Protein AF-A0A8T0XVB8-F1 (afdb_monomer_lite)

Foldseek 3Di:
DPPPDDPDDDDDDDPDDDPDPLLVVLQVLLVVVVVLVVVQVVQCVVQVVVVHHGDDRDDDDDDPSNVVVLQDVPPPPNCPPRPPSSNCSVVVVVVD

Organism: NCBI:txid29920

Radius of gyration: 15.3 Å; chains: 1; bounding box: 34×22×45 Å

Secondary structure (DSSP, 8-state):
-BTTB-S-------SS--SSHHHHHHHHHHHHHHHHHHHHHHHHHHHHTTTPPPPP-------HHHHHHHH-S--TTTTTTS-GGGGHHHHHHHH-

pLDDT: mean 87.36, std 8.84, range [53.94, 95.19]

Structure (mmCIF, N/CA/C/O backbone):
data_AF-A0A8T0XVB8-F1
#
_entry.id   AF-A0A8T0XVB8-F1
#
loop_
_atom_site.group_PDB
_atom_site.id
_atom_site.type_symbol
_atom_site.label_atom_id
_atom_site.label_alt_id
_atom_site.label_comp_id
_atom_site.label_asym_id
_atom_site.label_entity_id
_atom_site.label_seq_id
_atom_site.pdbx_PDB_ins_code
_atom_site.Cartn_x
_atom_site.Cartn_y
_atom_site.Cartn_z
_atom_site.occupancy
_atom_site.B_iso_or_equiv
_atom_site.auth_seq_id
_atom_site.auth_comp_id
_atom_site.auth_asym_id
_atom_site.auth_atom_id
_atom_site.pdbx_PDB_model_num
ATOM 1 N N . MET A 1 1 ? -0.551 5.920 -12.873 1.00 75.44 1 MET A N 1
ATOM 2 C CA . MET A 1 1 ? -1.252 6.152 -14.155 1.00 75.44 1 MET A CA 1
ATOM 3 C C . MET A 1 1 ? -0.226 6.067 -15.261 1.00 75.44 1 MET A C 1
ATOM 5 O O . MET A 1 1 ? 0.897 6.500 -15.037 1.00 75.44 1 MET A O 1
ATOM 9 N N . LEU A 1 2 ? -0.603 5.523 -16.410 1.00 79.00 2 LEU A N 1
ATOM 10 C CA . LEU A 1 2 ? 0.243 5.468 -17.598 1.00 79.00 2 LEU A CA 1
ATOM 11 C C . LEU A 1 2 ? -0.460 6.276 -18.688 1.00 79.00 2 LEU A C 1
ATOM 13 O O . LEU A 1 2 ? -1.615 5.996 -18.992 1.00 79.00 2 LEU A O 1
ATOM 17 N N . MET A 1 3 ? 0.190 7.322 -19.206 1.00 84.62 3 MET A N 1
ATOM 18 C CA . MET A 1 3 ? -0.381 8.208 -20.238 1.00 84.62 3 MET A CA 1
ATOM 19 C C . MET A 1 3 ? -1.761 8.795 -19.871 1.00 84.62 3 MET A C 1
ATOM 21 O O . MET A 1 3 ? -2.648 8.914 -20.708 1.00 84.62 3 MET A O 1
ATOM 25 N N . GLY A 1 4 ? -1.965 9.132 -18.592 1.00 85.00 4 GLY A N 1
ATOM 26 C CA . GLY A 1 4 ? -3.237 9.671 -18.089 1.00 85.00 4 GLY A CA 1
ATOM 27 C C . GLY A 1 4 ? -4.333 8.628 -17.838 1.00 85.00 4 GLY A C 1
ATOM 28 O O . GLY A 1 4 ? -5.390 8.985 -17.326 1.00 85.00 4 GLY A O 1
ATOM 29 N N . ALA A 1 5 ? -4.078 7.347 -18.120 1.00 87.88 5 ALA A N 1
ATOM 30 C CA . ALA A 1 5 ? -5.030 6.267 -17.898 1.00 87.88 5 ALA A CA 1
ATOM 31 C C . ALA A 1 5 ? -4.711 5.453 -16.624 1.00 87.88 5 ALA A C 1
ATOM 33 O O . ALA A 1 5 ? -3.536 5.291 -16.243 1.00 87.88 5 ALA A O 1
ATOM 34 N N . PRO A 1 6 ? -5.739 4.921 -15.934 1.00 87.38 6 PRO A N 1
ATOM 35 C CA . PRO A 1 6 ? -5.539 3.933 -14.884 1.00 87.38 6 PRO A CA 1
ATOM 36 C C . PRO A 1 6 ? -4.996 2.632 -15.487 1.00 87.38 6 PRO A C 1
ATOM 38 O O . PRO A 1 6 ? -5.483 2.158 -16.508 1.00 87.38 6 PRO A O 1
ATOM 41 N N . VAL A 1 7 ? -3.978 2.062 -14.840 1.00 87.12 7 VAL A N 1
ATOM 42 C CA . VAL A 1 7 ? -3.367 0.783 -15.251 1.00 87.12 7 VAL A CA 1
ATOM 43 C C . VAL A 1 7 ? -4.090 -0.395 -14.599 1.00 87.12 7 VAL A C 1
ATOM 45 O O . VAL A 1 7 ? -4.271 -1.432 -15.224 1.00 87.12 7 VAL A O 1
ATOM 48 N N . SER A 1 8 ? -4.538 -0.215 -13.357 1.00 88.12 8 SER A N 1
ATOM 49 C CA . SER A 1 8 ? -5.377 -1.165 -12.635 1.00 88.12 8 SER A CA 1
ATOM 50 C C . SER A 1 8 ? -6.388 -0.407 -11.783 1.00 88.12 8 SER A C 1
ATOM 52 O O . SER A 1 8 ? -6.073 0.651 -11.226 1.00 88.12 8 SER A O 1
ATOM 54 N N . TRP A 1 9 ? -7.611 -0.925 -11.732 1.00 88.75 9 TRP A N 1
ATOM 55 C CA . TRP A 1 9 ? -8.685 -0.449 -10.873 1.00 88.75 9 TRP A CA 1
ATOM 56 C C . TRP A 1 9 ? -9.628 -1.611 -10.558 1.00 88.75 9 TRP A C 1
ATOM 58 O O . TRP A 1 9 ? -9.805 -2.526 -11.362 1.00 88.75 9 TRP A O 1
ATOM 68 N N . GLY A 1 10 ? -10.264 -1.567 -9.392 1.00 86.56 10 GLY A N 1
ATOM 69 C CA . GLY A 1 10 ? -11.240 -2.577 -9.019 1.00 86.56 10 GLY A CA 1
ATOM 70 C C . GLY A 1 10 ? -12.045 -2.177 -7.795 1.00 86.56 10 GLY A C 1
ATOM 71 O O . GLY A 1 10 ? -11.597 -1.393 -6.963 1.00 86.56 10 GLY A O 1
ATOM 72 N N . SER A 1 11 ? -13.242 -2.748 -7.686 1.00 86.75 11 SER A N 1
ATOM 73 C CA . SER A 1 11 ? -14.065 -2.688 -6.481 1.00 86.75 11 SER A CA 1
ATOM 74 C C . SER A 1 11 ? -14.315 -4.111 -6.014 1.00 86.75 11 SER A C 1
ATOM 76 O O . SER A 1 11 ? -14.930 -4.913 -6.717 1.00 86.75 11 SER A O 1
ATOM 78 N N . LYS A 1 12 ? -13.778 -4.454 -4.844 1.00 84.56 12 LYS A N 1
ATOM 79 C CA . LYS A 1 12 ? -13.886 -5.793 -4.272 1.00 84.56 12 LYS A CA 1
ATOM 80 C C . LYS A 1 12 ? -14.349 -5.695 -2.832 1.00 84.56 12 LYS A C 1
ATOM 82 O O . LYS A 1 12 ? -13.845 -4.884 -2.057 1.00 84.56 12 LYS A O 1
ATOM 87 N N . LYS A 1 13 ? -15.279 -6.574 -2.458 1.00 87.38 13 LYS A N 1
ATOM 88 C CA . LYS A 1 13 ? -15.678 -6.738 -1.062 1.00 87.38 13 LYS A CA 1
ATOM 89 C C . LYS A 1 13 ? -14.477 -7.216 -0.243 1.00 87.38 13 LYS A C 1
ATOM 91 O O . LYS A 1 13 ? -13.838 -8.209 -0.597 1.00 87.38 13 LYS A O 1
ATOM 96 N N . GLN A 1 14 ? -14.185 -6.516 0.847 1.00 86.00 14 GLN A N 1
ATOM 97 C CA . GLN A 1 14 ? -13.132 -6.918 1.773 1.00 86.00 14 GLN A CA 1
ATOM 98 C C . GLN A 1 14 ? -13.492 -8.250 2.440 1.00 86.00 14 GLN A C 1
ATOM 100 O O . GLN A 1 14 ? -14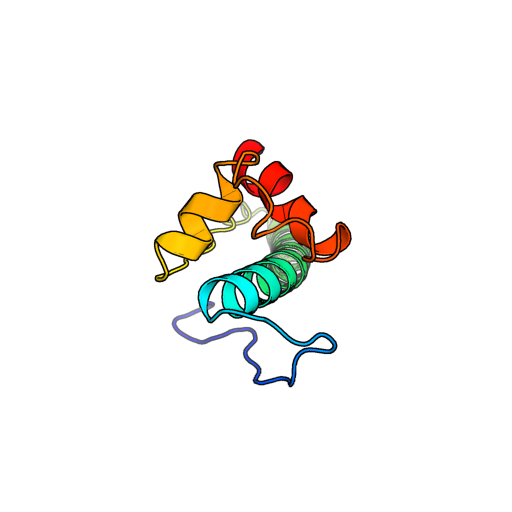.659 -8.536 2.708 1.00 86.00 14 GLN A O 1
ATOM 105 N N . SER A 1 15 ? -12.482 -9.087 2.677 1.00 86.06 15 SER A N 1
ATOM 106 C CA . SER A 1 15 ? -12.660 -10.400 3.310 1.00 86.06 15 SER A CA 1
ATOM 107 C C . SER A 1 15 ? -12.933 -10.309 4.812 1.00 86.06 15 SER A C 1
ATOM 109 O O . SER A 1 15 ? -13.434 -11.261 5.399 1.00 86.06 15 SER A O 1
ATOM 111 N N . SER A 1 16 ? -12.574 -9.186 5.432 1.00 85.81 16 SER A N 1
ATOM 112 C CA . SER A 1 16 ? -12.792 -8.886 6.845 1.00 85.81 16 SER A CA 1
ATOM 113 C C . SER A 1 16 ? -13.804 -7.753 6.999 1.00 85.81 16 SER A C 1
ATOM 115 O O . SER A 1 16 ? -14.005 -6.953 6.086 1.00 85.81 16 SER A O 1
ATOM 117 N N . VAL A 1 17 ? -14.438 -7.685 8.167 1.00 87.81 17 VAL A N 1
ATOM 118 C CA . VAL A 1 17 ? -15.343 -6.591 8.532 1.00 87.81 17 VAL A CA 1
ATOM 119 C C . VAL A 1 17 ? -14.525 -5.475 9.173 1.00 87.81 17 VAL A C 1
ATOM 121 O O . VAL A 1 17 ? -13.849 -5.718 10.167 1.00 87.81 17 VAL A O 1
ATOM 124 N N . SER A 1 18 ? -14.604 -4.266 8.622 1.00 88.31 18 SER A N 1
ATOM 125 C CA . SER A 1 18 ? -14.005 -3.069 9.220 1.00 88.31 18 SER A CA 1
ATOM 126 C C . SER A 1 18 ? -14.987 -2.383 10.163 1.00 88.31 18 SER A C 1
ATOM 128 O O . SER A 1 18 ? -16.174 -2.276 9.858 1.00 88.31 18 SER A O 1
ATOM 130 N N . LEU A 1 19 ? -14.490 -1.863 11.286 1.00 88.12 19 LEU A N 1
ATOM 131 C CA . LEU A 1 19 ? -15.299 -1.127 12.266 1.00 88.12 19 LEU A CA 1
ATOM 132 C C . LEU A 1 19 ? -15.313 0.389 12.012 1.00 88.12 19 LEU A C 1
ATOM 134 O O . LEU A 1 19 ? -16.024 1.128 12.690 1.00 88.12 19 LEU A O 1
ATOM 138 N N . SER A 1 20 ? -14.525 0.870 11.048 1.00 88.94 20 SER A N 1
ATOM 139 C CA . SER A 1 20 ? -14.495 2.272 10.625 1.00 88.94 20 SER A CA 1
ATOM 140 C C . SER A 1 20 ? -14.106 2.404 9.152 1.00 88.94 20 SER A C 1
ATOM 142 O O . SER A 1 20 ? -13.486 1.504 8.583 1.00 88.94 20 SER A O 1
ATOM 144 N N . THR A 1 21 ? -14.428 3.545 8.540 1.00 90.00 21 THR A N 1
ATOM 145 C CA . THR A 1 21 ? -14.003 3.866 7.167 1.00 90.00 21 THR A CA 1
ATOM 146 C C . THR A 1 21 ? -12.484 3.933 7.051 1.00 90.00 21 THR A C 1
ATOM 148 O O . THR A 1 21 ? -11.918 3.335 6.145 1.00 90.00 21 THR A O 1
ATOM 151 N N . SER A 1 22 ? -11.809 4.544 8.028 1.00 91.19 22 SER A N 1
ATOM 152 C CA . SER A 1 22 ? -10.344 4.605 8.069 1.00 91.19 22 SER A CA 1
ATOM 153 C C . SER A 1 22 ? -9.689 3.229 8.151 1.00 91.19 22 SER A C 1
ATOM 155 O O . SER A 1 22 ? -8.618 3.032 7.594 1.00 91.19 22 SER A O 1
ATOM 157 N N . GLU A 1 23 ? -10.314 2.267 8.830 1.00 90.00 23 GLU A N 1
ATOM 158 C CA . GLU A 1 23 ? -9.839 0.884 8.844 1.00 90.00 23 GLU A CA 1
ATOM 159 C C . GLU A 1 23 ? -10.032 0.203 7.485 1.00 90.00 23 GLU A C 1
ATOM 161 O O . GLU A 1 23 ? -9.116 -0.463 7.004 1.00 90.00 23 GLU A O 1
ATOM 166 N N . ALA A 1 24 ? -11.191 0.396 6.851 1.00 91.94 24 ALA A N 1
ATOM 167 C CA . ALA A 1 24 ? -11.441 -0.132 5.515 1.00 91.94 24 ALA A CA 1
ATOM 168 C C . ALA A 1 24 ? -10.425 0.424 4.504 1.00 91.94 24 ALA A C 1
ATOM 170 O O . ALA A 1 24 ? -9.855 -0.333 3.720 1.00 91.94 24 ALA A O 1
ATOM 171 N N . GLU A 1 25 ? -10.134 1.720 4.554 1.00 93.19 25 GLU A N 1
ATOM 172 C CA . GLU A 1 25 ? -9.131 2.354 3.695 1.00 93.19 25 GLU A CA 1
ATOM 173 C C . GLU A 1 25 ? -7.708 1.932 4.047 1.00 93.19 25 GLU A C 1
ATOM 175 O O . GLU A 1 25 ? -6.903 1.735 3.148 1.00 93.19 25 GLU A O 1
ATOM 180 N N . TYR A 1 26 ? -7.395 1.687 5.320 1.00 92.12 26 TYR A N 1
ATOM 181 C CA . TYR A 1 26 ? -6.099 1.136 5.725 1.00 92.12 26 TYR A CA 1
ATOM 182 C C . TYR A 1 26 ? -5.859 -0.256 5.117 1.00 92.12 26 TYR A C 1
ATOM 184 O O . TYR A 1 26 ? -4.769 -0.553 4.622 1.00 92.12 26 TYR A O 1
ATOM 192 N N . ILE A 1 27 ? -6.895 -1.100 5.099 1.00 92.38 27 ILE A N 1
ATOM 193 C CA . ILE A 1 27 ? -6.874 -2.405 4.426 1.00 92.38 27 ILE A CA 1
ATOM 194 C C . ILE A 1 27 ? -6.742 -2.228 2.908 1.00 92.38 27 ILE A C 1
ATOM 196 O O . ILE A 1 27 ? -5.925 -2.902 2.280 1.00 92.38 27 ILE A O 1
ATOM 200 N N . ALA A 1 28 ? -7.512 -1.317 2.308 1.00 92.81 28 ALA A N 1
ATOM 201 C CA . ALA A 1 28 ? -7.461 -1.054 0.871 1.00 92.81 28 ALA A CA 1
ATOM 202 C C . ALA A 1 28 ? -6.085 -0.528 0.431 1.00 92.81 28 ALA A C 1
ATOM 204 O O . ALA A 1 28 ? -5.516 -1.035 -0.534 1.00 92.81 28 ALA A O 1
ATOM 205 N N . LEU A 1 29 ? -5.510 0.414 1.181 1.00 93.88 29 LEU A N 1
ATOM 206 C CA . LEU A 1 29 ? -4.170 0.959 0.976 1.00 93.88 29 LEU A CA 1
ATOM 207 C C . LEU A 1 29 ? -3.113 -0.146 1.020 1.00 93.88 29 LEU A C 1
ATOM 209 O O . LEU A 1 29 ? -2.208 -0.176 0.192 1.00 93.88 29 LEU A O 1
ATOM 213 N N . SER A 1 30 ? -3.253 -1.088 1.951 1.00 93.50 30 SER A N 1
ATOM 214 C CA . SER A 1 30 ? -2.369 -2.245 2.057 1.00 93.50 30 SER A CA 1
ATOM 215 C C . SER A 1 30 ? -2.387 -3.137 0.818 1.00 93.50 30 SER A C 1
ATOM 217 O O . SER A 1 30 ? -1.327 -3.535 0.337 1.00 93.50 30 SER A O 1
ATOM 219 N N . LEU A 1 31 ? -3.565 -3.398 0.255 1.00 92.69 31 LEU A N 1
ATOM 220 C CA . LEU A 1 31 ? -3.688 -4.150 -0.995 1.00 92.69 31 LEU A CA 1
ATOM 221 C C . LEU A 1 31 ? -3.142 -3.352 -2.189 1.00 92.69 31 LEU A C 1
ATOM 223 O O . LEU A 1 31 ? -2.396 -3.897 -3.002 1.00 92.69 31 LEU A O 1
ATOM 227 N N . ALA A 1 32 ? -3.441 -2.053 -2.252 1.00 92.75 32 ALA A N 1
ATOM 228 C CA . ALA A 1 32 ? -2.963 -1.164 -3.307 1.00 92.75 32 ALA A CA 1
ATOM 229 C C . ALA A 1 32 ? -1.429 -1.042 -3.321 1.00 92.75 32 ALA A C 1
ATOM 231 O O . ALA A 1 32 ? -0.832 -0.984 -4.392 1.00 92.75 32 ALA A O 1
ATOM 232 N N . ILE A 1 33 ? -0.772 -1.049 -2.155 1.00 93.25 33 ILE A N 1
ATOM 233 C CA . ILE A 1 33 ? 0.694 -1.074 -2.056 1.00 93.25 33 ILE A CA 1
ATOM 234 C C . ILE A 1 33 ? 1.261 -2.365 -2.658 1.00 93.25 33 ILE A C 1
ATOM 236 O O . ILE A 1 33 ? 2.221 -2.306 -3.424 1.00 93.25 33 ILE A O 1
ATOM 240 N N . GLN A 1 34 ? 0.681 -3.527 -2.342 1.00 93.00 34 GLN A N 1
ATOM 241 C CA . GLN A 1 34 ? 1.154 -4.810 -2.876 1.00 93.00 34 GLN A CA 1
ATOM 242 C C . GLN A 1 34 ? 1.048 -4.859 -4.402 1.00 93.00 34 GLN A C 1
ATOM 244 O O . GLN A 1 34 ? 2.019 -5.198 -5.081 1.00 93.00 34 GLN A O 1
ATOM 249 N N . GLU A 1 35 ? -0.108 -4.471 -4.935 1.00 93.44 35 GLU A N 1
ATOM 250 C CA . GLU A 1 35 ? -0.343 -4.406 -6.376 1.00 93.44 35 GLU A CA 1
ATOM 251 C C . GLU A 1 35 ? 0.559 -3.363 -7.049 1.00 93.44 35 GLU A C 1
ATOM 253 O O . GLU A 1 35 ? 1.235 -3.661 -8.033 1.00 93.44 35 GLU A O 1
ATOM 258 N N . GLY A 1 36 ? 0.648 -2.162 -6.473 1.00 93.06 36 GLY A N 1
ATOM 259 C CA . GLY A 1 36 ? 1.490 -1.077 -6.970 1.00 93.06 36 GLY A CA 1
ATOM 260 C C . GLY A 1 36 ? 2.967 -1.457 -7.032 1.00 93.06 36 GLY A C 1
ATOM 261 O O . GLY A 1 36 ? 3.619 -1.172 -8.033 1.00 93.06 36 GLY A O 1
ATOM 262 N N . LYS A 1 37 ? 3.491 -2.161 -6.020 1.00 93.38 37 LYS A N 1
ATOM 263 C CA . LYS A 1 37 ? 4.875 -2.668 -6.011 1.00 93.38 37 LYS A CA 1
ATOM 264 C C .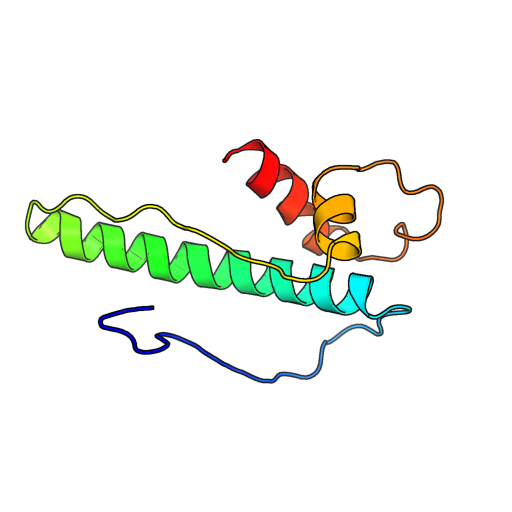 LYS A 1 37 ? 5.113 -3.726 -7.082 1.00 93.38 37 LYS A C 1
ATOM 266 O O . LYS A 1 37 ? 6.184 -3.738 -7.685 1.00 93.38 37 LYS A O 1
ATOM 271 N N . TRP A 1 38 ? 4.143 -4.607 -7.321 1.00 94.75 38 TRP A N 1
ATOM 272 C CA . TRP A 1 38 ? 4.256 -5.611 -8.377 1.00 94.75 38 TRP A CA 1
ATOM 273 C C . TRP A 1 38 ? 4.289 -4.959 -9.766 1.00 94.75 38 TRP A C 1
ATOM 275 O O . TRP A 1 38 ? 5.217 -5.213 -10.533 1.00 94.75 38 TRP A O 1
ATOM 285 N N . ILE A 1 39 ? 3.349 -4.047 -10.048 1.00 93.69 39 ILE A N 1
ATOM 286 C CA . ILE A 1 39 ? 3.304 -3.293 -11.313 1.00 93.69 39 ILE A CA 1
ATOM 287 C C . ILE A 1 39 ? 4.574 -2.452 -11.486 1.00 93.69 39 ILE A C 1
ATOM 289 O O . ILE A 1 39 ? 5.149 -2.412 -12.570 1.00 93.69 39 ILE A O 1
ATOM 293 N N . HIS A 1 40 ? 5.029 -1.788 -10.421 1.00 92.81 40 HIS A N 1
ATOM 294 C CA . HIS A 1 40 ? 6.239 -0.969 -10.438 1.00 92.81 40 HIS A CA 1
ATOM 295 C C . HIS A 1 40 ? 7.484 -1.787 -10.771 1.00 92.81 40 HIS A C 1
ATOM 297 O O . HIS A 1 40 ? 8.264 -1.368 -11.622 1.00 92.81 40 HIS A O 1
ATOM 303 N N . ARG A 1 41 ? 7.642 -2.971 -10.167 1.00 94.44 41 ARG A N 1
ATOM 304 C CA . ARG A 1 41 ? 8.762 -3.868 -10.467 1.00 94.44 41 ARG A CA 1
ATOM 305 C C . ARG A 1 41 ? 8.746 -4.309 -11.927 1.00 94.44 41 ARG A C 1
ATOM 307 O O . ARG A 1 41 ? 9.766 -4.183 -12.592 1.00 94.44 41 ARG A O 1
ATOM 314 N N . LEU A 1 42 ? 7.589 -4.751 -12.422 1.00 94.00 42 LEU A N 1
ATOM 315 C CA . LEU A 1 42 ? 7.426 -5.141 -13.822 1.00 94.00 42 LEU A CA 1
ATOM 316 C C . LEU A 1 42 ? 7.787 -3.987 -14.769 1.00 94.00 42 LEU A C 1
ATOM 318 O O . LEU A 1 42 ? 8.508 -4.179 -15.743 1.00 94.00 42 LEU A O 1
ATOM 322 N N . LEU A 1 43 ? 7.324 -2.773 -14.466 1.00 92.62 43 LEU A N 1
ATOM 323 C CA . LEU A 1 43 ? 7.634 -1.592 -15.267 1.00 92.62 43 LEU A CA 1
ATOM 324 C C . LEU A 1 43 ? 9.133 -1.260 -15.241 1.00 92.62 43 LEU A C 1
ATOM 326 O O . LEU A 1 43 ? 9.702 -0.960 -16.285 1.00 92.62 43 LEU A O 1
ATOM 330 N N . CYS A 1 44 ? 9.781 -1.344 -14.076 1.00 93.62 44 CYS A N 1
ATOM 331 C CA . CYS A 1 44 ? 11.226 -1.145 -13.961 1.00 93.62 44 CYS A CA 1
ATOM 332 C C . CYS A 1 44 ? 12.015 -2.172 -14.780 1.00 93.62 44 CYS A C 1
ATOM 334 O O . CYS A 1 44 ? 12.997 -1.801 -15.410 1.00 93.62 44 CYS A O 1
ATOM 336 N N . GLU A 1 45 ? 11.593 -3.439 -14.795 1.00 94.81 45 GLU A N 1
ATOM 337 C CA . GLU A 1 45 ? 12.235 -4.492 -15.593 1.00 94.81 45 GLU A CA 1
ATOM 338 C C . GLU A 1 45 ? 12.105 -4.228 -17.101 1.00 94.81 45 GLU A C 1
ATOM 340 O O . GLU A 1 45 ? 13.083 -4.358 -17.835 1.00 94.81 45 GLU A O 1
ATOM 345 N N . ILE A 1 46 ? 10.924 -3.795 -17.556 1.00 93.44 46 ILE A N 1
ATOM 346 C CA . ILE A 1 46 ? 10.684 -3.439 -18.963 1.00 93.44 46 ILE A CA 1
ATOM 347 C C . ILE A 1 46 ? 11.547 -2.240 -19.379 1.00 93.44 46 ILE A C 1
ATOM 349 O O . ILE A 1 46 ? 12.190 -2.286 -20.424 1.00 93.44 46 ILE A O 1
ATOM 353 N N . LEU A 1 47 ? 11.590 -1.186 -18.560 1.00 93.94 47 LEU A N 1
ATOM 354 C CA . LEU A 1 47 ? 12.365 0.027 -18.849 1.00 93.94 47 LEU A CA 1
ATOM 355 C C . LEU A 1 47 ? 13.877 -0.215 -18.767 1.00 93.94 47 LEU A C 1
ATOM 357 O O . LEU A 1 47 ? 14.640 0.316 -19.571 1.00 93.94 47 LEU A O 1
ATOM 361 N N . ALA A 1 48 ? 14.325 -1.081 -17.857 1.00 93.44 48 ALA A N 1
ATOM 362 C CA . ALA A 1 48 ? 15.728 -1.473 -17.785 1.00 93.44 48 ALA A CA 1
ATOM 363 C C . ALA A 1 48 ? 16.197 -2.159 -19.081 1.00 93.44 48 ALA A C 1
ATOM 365 O O . ALA A 1 48 ? 17.328 -1.936 -19.509 1.00 93.44 48 ALA A O 1
ATOM 366 N N . ALA A 1 49 ? 15.327 -2.936 -19.740 1.00 93.75 49 ALA A N 1
ATOM 367 C CA . ALA A 1 49 ? 15.627 -3.553 -21.033 1.00 93.75 49 ALA A CA 1
ATOM 368 C C . ALA A 1 49 ? 15.774 -2.532 -22.180 1.00 93.75 49 ALA A C 1
ATOM 370 O O . ALA A 1 49 ? 16.377 -2.852 -23.203 1.00 93.75 49 ALA A O 1
ATOM 371 N N . THR A 1 50 ? 15.258 -1.310 -22.011 1.00 93.38 50 THR A N 1
ATOM 372 C CA . THR A 1 50 ? 15.386 -0.198 -22.967 1.00 93.38 50 THR A CA 1
ATOM 373 C C . THR A 1 50 ? 16.395 0.864 -22.518 1.00 93.38 50 THR A C 1
ATOM 375 O O . THR A 1 50 ? 16.430 1.948 -23.096 1.00 93.38 50 THR A O 1
ATOM 378 N N . ASN A 1 51 ? 17.230 0.570 -21.510 1.00 91.50 51 ASN A N 1
ATOM 379 C CA . ASN A 1 51 ? 18.175 1.511 -20.892 1.00 91.50 51 ASN A CA 1
ATOM 380 C C . ASN A 1 51 ? 17.510 2.769 -20.288 1.00 91.50 51 ASN A C 1
ATOM 382 O O . ASN A 1 51 ? 18.166 3.799 -20.117 1.00 91.50 51 ASN A O 1
ATOM 386 N N . GLU A 1 52 ? 16.229 2.688 -19.925 1.00 91.06 52 GLU A N 1
ATOM 387 C CA . GLU A 1 52 ? 15.486 3.761 -19.265 1.00 91.06 52 GLU A CA 1
ATOM 388 C C . GLU A 1 52 ? 15.407 3.539 -17.747 1.00 91.06 52 GLU A C 1
ATOM 390 O O . GLU A 1 52 ? 15.319 2.415 -17.248 1.00 91.06 52 GLU A O 1
ATOM 395 N N . THR A 1 53 ? 15.418 4.633 -16.983 1.00 89.75 53 THR A N 1
ATOM 396 C CA . THR A 1 53 ? 15.269 4.579 -15.523 1.00 89.75 53 THR A CA 1
ATOM 397 C C . THR A 1 53 ? 13.797 4.428 -15.149 1.00 89.75 53 THR A C 1
ATOM 399 O O . THR A 1 53 ? 12.954 5.220 -15.571 1.00 89.75 53 THR A O 1
ATOM 402 N N . GLY A 1 54 ? 13.492 3.439 -14.306 1.00 86.06 54 GLY A N 1
ATOM 403 C CA . GLY A 1 54 ? 12.146 3.237 -13.775 1.00 86.06 54 GLY A CA 1
ATOM 404 C C . GLY A 1 54 ? 11.641 4.437 -12.954 1.00 86.06 54 GLY A C 1
ATOM 405 O O . GLY A 1 54 ? 12.427 5.072 -12.247 1.00 86.06 54 GLY A O 1
ATOM 406 N N . PRO A 1 55 ? 10.337 4.763 -13.015 1.00 88.88 55 PRO A N 1
ATOM 407 C CA . PRO A 1 55 ? 9.774 5.884 -12.267 1.00 88.88 55 PRO A CA 1
ATOM 408 C C . PRO A 1 55 ? 9.733 5.601 -10.758 1.00 88.88 55 PRO A C 1
ATOM 410 O O . PRO A 1 55 ? 9.794 4.453 -10.327 1.00 88.88 55 PRO A O 1
ATOM 413 N N . GLU A 1 56 ? 9.548 6.637 -9.941 1.00 89.62 56 GLU A N 1
ATOM 414 C CA . GLU A 1 56 ? 9.262 6.479 -8.509 1.00 89.62 56 GLU A CA 1
ATOM 415 C C . GLU A 1 56 ? 7.833 5.946 -8.286 1.00 89.62 56 GLU A C 1
ATOM 417 O O . GLU A 1 56 ? 6.871 6.408 -8.913 1.00 89.62 56 GLU A O 1
ATOM 422 N N . LEU A 1 57 ? 7.666 4.987 -7.366 1.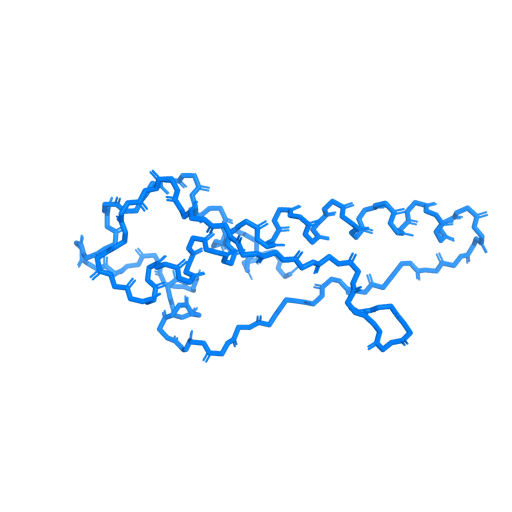00 90.31 57 LEU A N 1
ATOM 423 C CA . LEU A 1 57 ? 6.345 4.513 -6.956 1.00 90.31 57 LEU A CA 1
ATOM 424 C C . LEU A 1 57 ? 5.721 5.490 -5.956 1.00 90.31 57 LEU A C 1
ATOM 426 O O . LEU A 1 57 ? 6.050 5.483 -4.775 1.00 90.31 57 LEU A O 1
ATOM 430 N N . LYS A 1 58 ? 4.757 6.290 -6.416 1.00 90.94 58 LYS A N 1
ATOM 431 C CA . LYS A 1 58 ? 4.014 7.219 -5.559 1.00 90.94 58 LYS A CA 1
ATOM 432 C C . LYS A 1 58 ? 2.606 6.719 -5.264 1.00 90.94 58 LYS A C 1
ATOM 434 O O . LYS A 1 58 ? 1.794 6.558 -6.174 1.00 90.94 58 LYS A O 1
ATOM 439 N N . ILE A 1 59 ? 2.295 6.567 -3.981 1.00 91.75 59 ILE A N 1
ATOM 440 C CA . ILE A 1 59 ? 0.971 6.171 -3.491 1.00 91.75 59 ILE A CA 1
ATOM 441 C C . ILE A 1 59 ? 0.314 7.371 -2.811 1.00 91.75 59 ILE A C 1
ATOM 443 O O . ILE A 1 59 ? 0.971 8.143 -2.111 1.00 91.75 59 ILE A O 1
ATOM 447 N N . ARG A 1 60 ? -0.979 7.575 -3.070 1.00 92.19 60 ARG A N 1
ATOM 448 C CA . ARG A 1 60 ? -1.755 8.708 -2.554 1.00 92.19 60 ARG A CA 1
ATOM 449 C C . ARG A 1 60 ? -2.972 8.187 -1.807 1.00 92.19 60 ARG A C 1
ATOM 451 O O . ARG A 1 60 ? -3.602 7.242 -2.264 1.00 92.19 60 ARG A O 1
ATOM 458 N N . GLU A 1 61 ? -3.273 8.841 -0.696 1.00 93.88 61 GLU A N 1
ATOM 459 C CA . GLU A 1 61 ? -4.457 8.607 0.123 1.00 93.88 61 GLU A CA 1
ATOM 460 C C . GLU A 1 61 ? -5.063 9.973 0.489 1.00 93.88 61 GLU A C 1
ATOM 462 O O . GLU A 1 61 ? -4.311 10.931 0.705 1.00 93.88 61 GLU A O 1
ATOM 467 N N . ASP A 1 62 ? -6.386 10.088 0.532 1.00 95.19 62 ASP A N 1
ATOM 468 C CA . ASP A 1 62 ? -7.127 11.266 0.962 1.00 95.19 62 ASP A CA 1
ATOM 469 C C . ASP A 1 62 ? -7.548 11.204 2.445 1.00 95.19 62 ASP A C 1
ATOM 471 O O . ASP A 1 62 ? -7.571 12.258 3.102 1.00 95.19 62 ASP A O 1
ATOM 475 N N . ASN A 1 63 ? -7.759 10.019 3.038 1.00 93.50 63 ASN A N 1
ATOM 476 C CA . ASN A 1 63 ? -8.158 9.928 4.441 1.00 93.50 63 ASN A CA 1
ATOM 477 C C . ASN A 1 63 ? -6.990 10.157 5.405 1.00 93.50 63 ASN A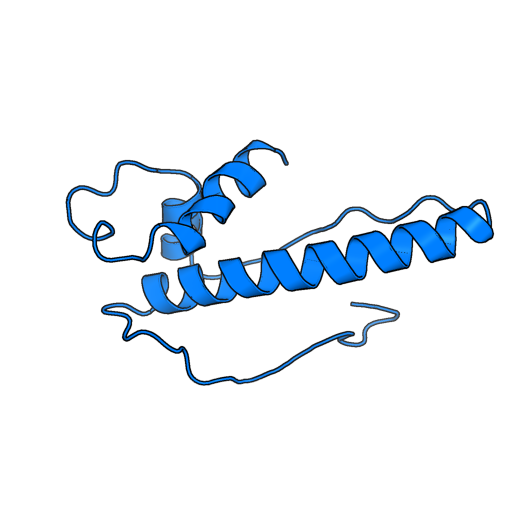 C 1
ATOM 479 O O . ASN A 1 63 ? -6.142 9.306 5.685 1.00 93.50 63 ASN A O 1
ATOM 483 N N . GLN A 1 64 ? -7.013 11.325 6.044 1.00 92.00 64 GLN A N 1
ATOM 484 C CA . GLN A 1 64 ? -6.009 11.737 7.023 1.00 92.00 64 GLN A CA 1
ATOM 485 C C . GLN A 1 64 ? -5.903 10.805 8.237 1.00 92.00 64 GLN A C 1
ATOM 487 O O . GLN A 1 64 ? -4.826 10.676 8.819 1.00 92.00 64 GLN A O 1
ATOM 492 N N . SER A 1 65 ? -6.996 10.161 8.645 1.00 90.12 65 SER A N 1
ATOM 493 C CA . SER A 1 65 ? -6.992 9.181 9.733 1.00 90.12 65 SER A CA 1
ATOM 494 C C . SER A 1 65 ? -6.258 7.902 9.315 1.00 90.12 65 SER A C 1
ATOM 496 O O . SER A 1 65 ? -5.379 7.445 10.047 1.00 90.12 65 SER A O 1
ATOM 498 N N . CYS A 1 66 ? -6.512 7.400 8.100 1.00 91.44 66 CYS A N 1
ATOM 499 C CA . CYS A 1 66 ? -5.772 6.281 7.507 1.00 91.44 66 CYS A CA 1
ATOM 500 C C . CYS A 1 66 ? -4.268 6.601 7.418 1.00 91.44 66 CYS A C 1
ATOM 502 O O . CYS A 1 66 ? -3.435 5.852 7.935 1.00 91.44 66 CYS A O 1
ATOM 504 N N . ILE A 1 67 ? -3.908 7.782 6.899 1.00 91.75 67 ILE A N 1
ATOM 505 C CA . ILE A 1 67 ? -2.510 8.247 6.826 1.00 91.75 67 ILE A CA 1
ATOM 506 C C . ILE A 1 67 ? -1.863 8.316 8.217 1.00 91.75 67 ILE A C 1
ATOM 508 O O . ILE A 1 67 ? -0.699 7.958 8.395 1.00 91.75 67 ILE A O 1
ATOM 512 N N . LYS A 1 68 ? -2.589 8.764 9.245 1.00 89.94 68 LYS A N 1
ATOM 513 C CA . LYS A 1 68 ? -2.067 8.778 10.621 1.00 89.94 68 LYS A CA 1
ATOM 514 C C . LYS A 1 68 ? -1.832 7.363 11.156 1.00 89.94 68 LYS A C 1
ATOM 516 O O . LYS A 1 68 ? -0.840 7.146 11.852 1.00 89.94 68 LYS A O 1
ATOM 521 N N . MET A 1 69 ? -2.685 6.397 10.809 1.00 88.88 69 MET A N 1
ATOM 522 C CA . MET A 1 69 ? -2.528 4.990 11.206 1.00 88.88 69 MET A CA 1
ATOM 523 C C . MET A 1 69 ? -1.285 4.324 10.597 1.00 88.88 69 MET A C 1
ATOM 525 O O . MET A 1 69 ? -0.745 3.382 11.191 1.00 88.88 69 MET A O 1
ATOM 529 N N . THR A 1 70 ? -0.817 4.788 9.430 1.00 89.06 70 THR A N 1
ATOM 530 C CA . THR A 1 70 ? 0.428 4.284 8.820 1.00 89.06 70 THR A CA 1
ATOM 531 C C . THR A 1 70 ? 1.670 4.804 9.544 1.00 89.06 70 THR A C 1
ATOM 533 O O . THR A 1 70 ? 2.653 4.081 9.679 1.00 89.06 70 THR A O 1
ATOM 536 N N . LYS A 1 71 ? 1.608 6.030 10.078 1.00 86.25 71 LYS A N 1
ATOM 537 C CA . LYS A 1 71 ? 2.732 6.692 10.758 1.00 86.25 71 LYS A CA 1
ATOM 538 C C . LYS A 1 71 ? 2.833 6.358 12.245 1.00 86.25 71 LYS A C 1
ATOM 540 O O . LYS A 1 71 ? 3.936 6.315 12.781 1.00 86.25 71 LYS A O 1
ATOM 545 N N . ASN A 1 72 ? 1.706 6.134 12.921 1.00 77.81 72 ASN A N 1
ATOM 546 C CA . ASN A 1 72 ? 1.678 5.931 14.367 1.00 77.81 72 ASN A CA 1
ATOM 547 C C . ASN A 1 72 ? 1.258 4.495 14.746 1.00 77.81 72 ASN A C 1
ATOM 549 O O . ASN A 1 72 ? 0.081 4.147 14.621 1.00 77.81 72 ASN A O 1
ATOM 553 N N . PRO A 1 73 ? 2.174 3.654 15.265 1.00 63.94 73 PRO A N 1
ATOM 554 C CA . PRO A 1 73 ? 1.820 2.334 15.785 1.00 63.94 73 PRO A CA 1
ATOM 555 C C . PRO A 1 73 ? 1.031 2.398 17.108 1.00 63.94 73 PRO A C 1
ATOM 557 O O . PRO A 1 73 ? 0.422 1.404 17.494 1.00 63.94 73 PRO A O 1
ATOM 560 N N . MET A 1 74 ? 1.001 3.549 17.796 1.00 53.94 74 MET A N 1
ATOM 561 C CA . MET A 1 74 ? 0.424 3.722 19.137 1.00 53.94 74 MET A CA 1
ATOM 562 C C . MET A 1 74 ? -1.057 4.140 19.162 1.00 53.94 74 MET A C 1
ATOM 564 O O . MET A 1 74 ? -1.472 4.851 20.077 1.00 53.94 74 MET A O 1
ATOM 568 N N . ASN A 1 75 ? -1.903 3.687 18.231 1.00 56.59 75 ASN A N 1
ATOM 569 C CA . ASN A 1 75 ? -3.351 3.825 18.440 1.00 56.59 75 ASN A CA 1
ATOM 570 C C . ASN A 1 75 ? -3.816 2.799 19.485 1.00 56.59 75 ASN A C 1
ATOM 572 O O . ASN A 1 75 ? -4.044 1.625 19.196 1.00 56.59 75 ASN A O 1
ATOM 576 N N . HIS A 1 76 ? -3.904 3.273 20.729 1.00 55.66 76 HIS A N 1
ATOM 577 C CA . HIS A 1 76 ? -4.298 2.542 21.926 1.00 55.66 76 HIS A CA 1
ATOM 578 C C . HIS A 1 76 ? -5.601 1.757 21.683 1.00 55.66 76 HIS A C 1
ATOM 580 O O . HIS A 1 76 ? -6.661 2.348 21.491 1.00 55.66 76 HIS A O 1
ATOM 586 N N . GLY A 1 77 ? -5.519 0.421 21.649 1.00 60.69 77 GLY A N 1
ATOM 587 C CA . GLY A 1 77 ? -6.652 -0.522 21.621 1.00 60.69 77 GLY A CA 1
ATOM 588 C C . GLY A 1 77 ? -7.471 -0.590 20.322 1.00 60.69 77 GLY A C 1
ATOM 589 O O . GLY A 1 77 ? -7.748 -1.683 19.844 1.00 60.69 77 GLY A O 1
ATOM 590 N N . ARG A 1 78 ? -7.811 0.555 19.720 1.00 62.34 78 ARG A N 1
ATOM 591 C CA . ARG A 1 78 ? -8.784 0.705 18.620 1.00 62.34 78 ARG A CA 1
ATOM 592 C C . ARG A 1 78 ? -8.357 0.155 17.261 1.00 62.34 78 ARG A C 1
ATOM 594 O O . ARG A 1 78 ? -9.183 0.112 16.367 1.00 62.34 78 ARG A O 1
ATOM 601 N N . ALA A 1 79 ? -7.090 -0.203 17.085 1.00 69.44 79 ALA A N 1
ATOM 602 C CA . ALA A 1 79 ? -6.581 -0.778 15.838 1.00 69.44 79 ALA A CA 1
ATOM 603 C C . ALA A 1 79 ? -5.965 -2.171 16.040 1.00 69.44 79 ALA A C 1
ATOM 605 O O . ALA A 1 79 ? -5.382 -2.714 15.109 1.00 69.44 79 ALA A O 1
ATOM 606 N N . LYS A 1 80 ? -6.062 -2.748 17.251 1.00 75.38 80 LYS A N 1
ATOM 607 C CA . LYS A 1 80 ? -5.498 -4.075 17.558 1.00 75.38 80 LYS A CA 1
ATOM 608 C C . LYS A 1 80 ? -6.213 -5.208 16.829 1.00 75.38 80 LYS A C 1
ATOM 610 O O . LYS A 1 80 ? -5.614 -6.257 16.633 1.00 75.38 80 LYS A O 1
ATOM 615 N N . HIS A 1 81 ? -7.486 -5.013 16.490 1.00 81.62 81 HIS A N 1
ATOM 616 C CA . HIS A 1 81 ? -8.292 -6.006 15.784 1.00 81.62 81 HIS A CA 1
ATOM 617 C C . HIS A 1 81 ? -8.019 -6.038 14.276 1.00 81.62 81 HIS A C 1
ATOM 619 O O . HIS A 1 81 ? -8.526 -6.923 13.597 1.00 81.62 81 HIS A O 1
ATOM 625 N N . ILE A 1 82 ? -7.223 -5.101 13.752 1.00 8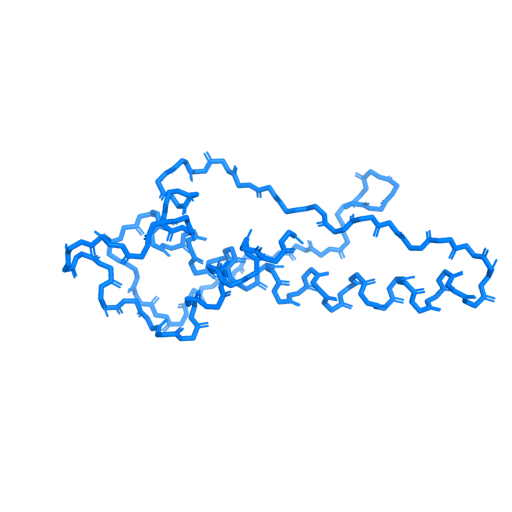5.62 82 ILE A N 1
ATOM 626 C CA . ILE A 1 82 ? -6.775 -5.143 12.361 1.00 85.62 82 ILE A CA 1
ATOM 627 C C . ILE A 1 82 ? -5.760 -6.278 12.228 1.00 85.62 82 ILE A C 1
ATOM 629 O O . ILE A 1 82 ? -4.776 -6.321 12.970 1.00 85.62 82 ILE A O 1
ATOM 633 N N . ASP A 1 83 ? -5.976 -7.178 11.266 1.00 85.00 83 ASP A N 1
ATOM 634 C CA . ASP A 1 83 ? -5.042 -8.273 11.007 1.00 85.00 83 ASP A CA 1
ATOM 635 C C . ASP A 1 83 ? -3.618 -7.741 10.796 1.00 85.00 83 ASP A C 1
ATOM 637 O O . ASP A 1 83 ? -3.372 -6.851 9.975 1.00 85.00 83 ASP A O 1
ATOM 641 N N . ILE A 1 84 ? -2.654 -8.379 11.464 1.00 87.44 84 ILE A N 1
ATOM 642 C CA . ILE A 1 84 ? -1.233 -7.999 11.438 1.00 87.44 84 ILE A CA 1
ATOM 643 C C . ILE A 1 84 ? -0.689 -7.903 10.006 1.00 87.44 84 ILE A C 1
ATOM 645 O O . ILE A 1 84 ? 0.153 -7.052 9.721 1.00 87.44 84 ILE A O 1
ATOM 649 N N . LYS A 1 85 ? -1.212 -8.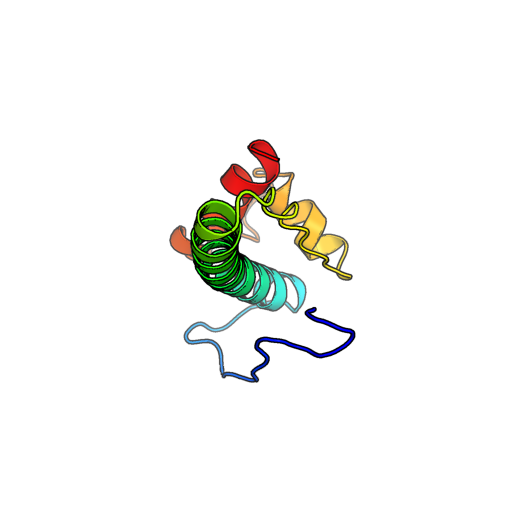717 9.079 1.00 88.69 85 LYS A N 1
ATOM 650 C CA . LYS A 1 85 ? -0.812 -8.709 7.665 1.00 88.69 85 LYS A CA 1
ATOM 651 C C . LYS A 1 85 ? -0.966 -7.337 7.002 1.00 88.69 85 LYS A C 1
ATOM 653 O O . LYS A 1 85 ? -0.193 -7.024 6.105 1.00 88.69 85 LYS A O 1
ATOM 658 N N . TYR A 1 86 ? -1.908 -6.503 7.448 1.00 90.12 86 TYR A N 1
ATOM 659 C CA . TYR A 1 86 ? -2.117 -5.161 6.898 1.00 90.12 86 TYR A CA 1
ATOM 660 C C . TYR A 1 86 ? -1.161 -4.116 7.491 1.00 90.12 86 TYR A C 1
ATOM 662 O O . TYR A 1 86 ? -0.988 -3.043 6.922 1.00 90.12 86 TYR A O 1
ATOM 670 N N . HIS A 1 87 ? -0.482 -4.415 8.604 1.00 90.38 87 HIS A N 1
ATOM 671 C CA . HIS A 1 87 ? 0.453 -3.481 9.235 1.00 90.38 87 HIS A CA 1
ATOM 672 C C . HIS A 1 87 ? 1.791 -3.336 8.507 1.00 90.38 87 HIS A C 1
ATOM 674 O O . HIS A 1 87 ? 2.525 -2.397 8.823 1.00 90.38 87 HIS A O 1
ATOM 680 N N . HIS A 1 88 ? 2.081 -4.171 7.501 1.00 90.25 88 HIS A N 1
ATOM 681 C CA . HIS A 1 88 ? 3.287 -4.030 6.676 1.00 90.25 88 HIS A CA 1
ATOM 682 C C . HIS A 1 88 ? 3.397 -2.642 6.029 1.00 90.25 88 HIS A C 1
ATOM 684 O O . HIS A 1 88 ? 4.496 -2.157 5.787 1.00 90.25 88 HIS A O 1
ATOM 690 N N . ILE A 1 89 ? 2.270 -1.954 5.812 1.00 91.44 89 ILE A N 1
ATOM 691 C CA . ILE A 1 89 ? 2.264 -0.607 5.233 1.00 91.44 89 ILE A CA 1
ATOM 692 C C . ILE A 1 89 ? 3.008 0.416 6.091 1.00 91.44 89 ILE A C 1
ATOM 694 O O . ILE A 1 89 ? 3.509 1.404 5.568 1.00 91.44 89 ILE A O 1
ATOM 698 N N . ARG A 1 90 ? 3.119 0.183 7.405 1.00 90.81 90 ARG A N 1
ATOM 699 C CA . ARG A 1 90 ? 3.922 1.033 8.294 1.00 90.81 90 ARG A CA 1
ATOM 700 C C . ARG A 1 90 ? 5.406 0.927 7.966 1.00 90.81 90 ARG A C 1
ATOM 702 O O . ARG A 1 90 ? 6.122 1.918 8.058 1.00 90.81 90 ARG A O 1
ATOM 709 N N . ASP A 1 91 ? 5.860 -0.264 7.591 1.00 90.69 91 ASP A N 1
ATOM 710 C CA . ASP A 1 91 ? 7.252 -0.505 7.221 1.00 90.69 91 ASP A CA 1
ATOM 711 C C . ASP A 1 91 ? 7.547 0.025 5.819 1.00 90.69 91 ASP A C 1
ATOM 713 O O . ASP A 1 91 ? 8.625 0.562 5.586 1.00 90.69 91 ASP A O 1
ATOM 717 N N . GLU A 1 92 ? 6.574 -0.048 4.910 1.00 90.31 92 GLU A N 1
ATOM 718 C CA . GLU A 1 92 ? 6.665 0.583 3.588 1.00 90.31 92 GLU A CA 1
ATOM 719 C C . GLU A 1 92 ? 6.767 2.109 3.708 1.00 90.31 92 GLU A C 1
ATOM 721 O O . GLU A 1 92 ? 7.702 2.696 3.180 1.00 90.31 92 GLU A O 1
ATOM 726 N N . VAL A 1 93 ? 5.911 2.751 4.511 1.00 88.50 93 VAL A N 1
ATOM 727 C CA . VAL A 1 93 ? 5.971 4.210 4.737 1.00 88.50 93 VAL A CA 1
ATOM 728 C C . VAL A 1 93 ? 7.280 4.652 5.402 1.00 88.50 93 VAL A C 1
ATOM 730 O O . VAL A 1 93 ? 7.752 5.757 5.151 1.00 88.50 93 VAL A O 1
ATOM 733 N N . LYS A 1 94 ? 7.885 3.814 6.251 1.00 88.75 94 LYS A N 1
ATOM 734 C CA . LYS A 1 94 ? 9.208 4.099 6.834 1.00 88.75 94 LYS A CA 1
ATOM 735 C C . LYS A 1 94 ? 10.345 3.962 5.823 1.00 88.75 94 LYS A C 1
ATOM 737 O O . LYS A 1 94 ? 11.371 4.609 6.003 1.00 88.75 94 LYS A O 1
ATOM 742 N N . ARG A 1 95 ? 10.194 3.090 4.823 1.00 85.88 95 ARG A N 1
ATOM 743 C CA . ARG A 1 95 ? 11.209 2.836 3.794 1.00 85.88 95 ARG A CA 1
ATOM 744 C C . ARG A 1 95 ? 11.324 3.997 2.804 1.00 85.88 95 ARG A C 1
ATOM 746 O O . ARG A 1 95 ? 12.419 4.205 2.287 1.00 85.88 95 ARG A O 1
ATOM 753 N N . GLY A 1 96 ? 10.237 4.749 2.618 1.00 70.56 96 GLY A N 1
ATOM 754 C CA . GLY A 1 96 ? 10.094 5.745 1.556 1.00 70.56 96 GLY A CA 1
ATOM 755 C C . GLY A 1 96 ? 9.339 5.130 0.398 1.00 70.56 96 GLY A C 1
ATOM 756 O O . GLY A 1 96 ? 9.974 4.350 -0.343 1.00 70.56 96 GLY A O 1
#

Sequence (96 aa):
MLMGAPVSWGSKKQSSVSLSTSEAEYIALSLAIQEGKWIHRLLCEILAATNETGPELKIREDNQSCIKMTKNPMNHGRAKHIDIKYHHIRDEVKRG